Protein AF-K0KMF5-F1 (afdb_monomer_lite)

Structure (mmCIF, N/CA/C/O backbone):
data_AF-K0KMF5-F1
#
_entry.id   AF-K0KMF5-F1
#
loop_
_atom_site.group_PDB
_atom_site.id
_atom_site.type_symbol
_atom_site.label_atom_id
_atom_site.label_alt_id
_atom_site.label_comp_id
_atom_site.label_asym_id
_atom_site.label_entity_id
_atom_site.label_seq_id
_atom_site.pdbx_PDB_ins_code
_atom_site.Cartn_x
_atom_site.Cartn_y
_atom_site.Cartn_z
_atom_site.occupancy
_atom_site.B_iso_or_equiv
_atom_site.auth_seq_id
_atom_site.auth_comp_id
_atom_site.auth_asym_id
_atom_site.auth_atom_id
_atom_site.pdbx_PDB_model_num
ATOM 1 N N . MET A 1 1 ? 30.989 -12.555 -22.319 1.00 33.19 1 MET A N 1
ATOM 2 C CA . MET A 1 1 ? 30.533 -12.301 -20.938 1.00 33.19 1 MET A CA 1
ATOM 3 C C . MET A 1 1 ? 29.805 -10.975 -20.975 1.00 33.19 1 MET A C 1
ATOM 5 O O . MET A 1 1 ? 30.444 -9.958 -21.1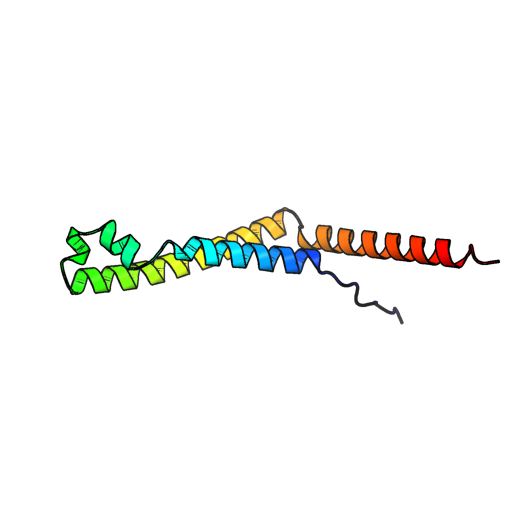92 1.00 33.19 1 MET A O 1
ATOM 9 N N . SER A 1 2 ? 28.477 -11.016 -20.978 1.00 35.12 2 SER A N 1
ATOM 10 C CA . SER A 1 2 ? 27.619 -9.840 -21.119 1.00 35.12 2 SER A CA 1
ATOM 11 C C . SER A 1 2 ? 27.692 -9.001 -19.844 1.00 35.12 2 SER A C 1
ATOM 13 O O . SER A 1 2 ? 27.290 -9.477 -18.784 1.00 35.12 2 SER A O 1
ATOM 15 N N . ASN A 1 3 ? 28.219 -7.778 -19.955 1.00 40.59 3 ASN A N 1
ATOM 16 C CA . ASN A 1 3 ? 28.021 -6.730 -18.957 1.00 40.59 3 ASN A CA 1
ATOM 17 C C . ASN A 1 3 ? 26.523 -6.420 -18.929 1.00 40.59 3 ASN A C 1
ATOM 19 O O . ASN A 1 3 ? 26.023 -5.668 -19.761 1.00 40.59 3 ASN A O 1
ATOM 23 N N . THR A 1 4 ? 25.798 -7.043 -18.008 1.00 45.16 4 THR A N 1
ATOM 24 C CA . THR A 1 4 ? 24.474 -6.572 -17.618 1.00 45.16 4 THR A CA 1
ATOM 25 C C . THR A 1 4 ? 24.721 -5.3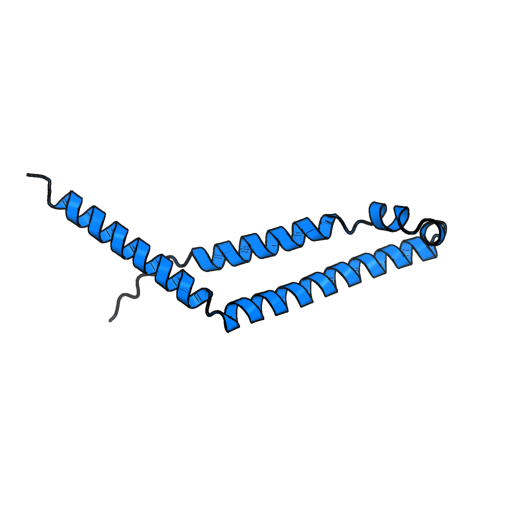47 -16.749 1.00 45.16 4 THR A C 1
ATOM 27 O O . THR A 1 4 ? 24.905 -5.465 -15.540 1.00 45.16 4 THR A O 1
ATOM 30 N N . GLU A 1 5 ? 24.860 -4.181 -17.381 1.00 48.97 5 GLU A N 1
ATOM 31 C CA . GLU A 1 5 ? 24.799 -2.919 -16.652 1.00 48.97 5 GLU A CA 1
ATOM 32 C C . GLU A 1 5 ? 23.512 -2.926 -15.832 1.00 48.97 5 GLU A C 1
ATOM 34 O O . GLU A 1 5 ? 22.440 -3.277 -16.330 1.00 48.97 5 GLU A O 1
ATOM 39 N N . ASN A 1 6 ? 23.654 -2.620 -14.547 1.00 53.94 6 ASN A N 1
ATOM 40 C CA . ASN A 1 6 ? 22.554 -2.458 -13.619 1.00 53.94 6 ASN A CA 1
ATOM 41 C C . ASN A 1 6 ? 21.740 -1.247 -14.093 1.00 53.94 6 ASN A C 1
ATOM 43 O O . ASN A 1 6 ? 22.025 -0.120 -13.697 1.00 53.94 6 ASN A O 1
ATOM 47 N N . LYS A 1 7 ? 20.818 -1.458 -15.039 1.00 61.47 7 LYS A N 1
ATOM 48 C CA . LYS A 1 7 ? 19.904 -0.418 -15.501 1.00 61.47 7 LYS A CA 1
ATOM 49 C C . LYS A 1 7 ? 19.065 -0.020 -14.294 1.00 61.47 7 LYS A C 1
ATOM 51 O O . LYS A 1 7 ? 18.401 -0.867 -13.700 1.00 61.47 7 LYS A O 1
ATOM 56 N N . ASP A 1 8 ? 19.166 1.242 -13.892 1.00 76.88 8 ASP A N 1
ATOM 57 C CA . ASP A 1 8 ? 18.480 1.773 -12.714 1.00 76.88 8 ASP A CA 1
ATOM 58 C C . ASP A 1 8 ? 16.960 1.802 -12.964 1.00 76.88 8 ASP A C 1
ATOM 60 O O . ASP A 1 8 ? 16.382 2.813 -13.367 1.00 76.88 8 ASP A O 1
ATOM 64 N N . HIS A 1 9 ? 16.305 0.664 -12.726 1.00 91.69 9 HIS A N 1
ATOM 65 C CA . HIS A 1 9 ? 14.853 0.486 -12.786 1.00 91.69 9 HIS A CA 1
ATOM 66 C C . HIS A 1 9 ? 14.191 1.103 -11.553 1.00 91.69 9 HIS A C 1
ATOM 68 O O . HIS A 1 9 ? 13.889 0.440 -10.561 1.00 91.69 9 HIS A O 1
ATOM 74 N N . ILE A 1 10 ? 14.005 2.419 -11.591 1.00 95.81 10 ILE A N 1
ATOM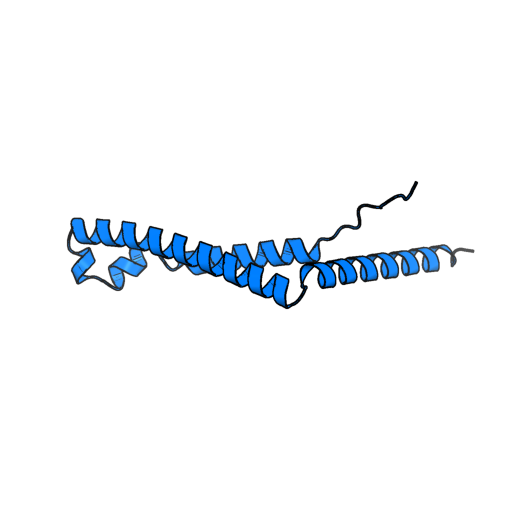 75 C CA . ILE A 1 10 ? 13.534 3.209 -10.449 1.00 95.81 10 ILE A CA 1
ATOM 76 C C . ILE A 1 10 ? 12.031 3.482 -10.476 1.00 95.81 10 ILE A C 1
ATOM 78 O O . ILE A 1 10 ? 11.442 3.783 -9.432 1.00 95.81 10 ILE A O 1
ATOM 82 N N . ARG A 1 11 ? 11.385 3.450 -11.648 1.00 96.19 11 ARG A N 1
ATOM 83 C CA . ARG A 1 11 ? 10.006 3.945 -11.788 1.00 96.19 11 ARG A CA 1
ATOM 84 C C . ARG A 1 11 ? 8.992 3.022 -11.131 1.00 96.19 11 ARG A C 1
ATOM 86 O O . ARG A 1 11 ? 8.138 3.513 -10.390 1.00 96.19 11 ARG A O 1
ATOM 93 N N . HIS A 1 12 ? 9.114 1.712 -11.338 1.00 96.44 12 HIS A N 1
ATOM 94 C CA . HIS A 1 12 ? 8.257 0.730 -10.671 1.00 96.44 12 HIS A CA 1
ATOM 95 C C . HIS A 1 12 ? 8.404 0.809 -9.144 1.00 96.44 12 HIS A C 1
ATOM 97 O O . HIS A 1 12 ? 7.412 0.939 -8.425 1.00 96.44 12 HIS A O 1
ATOM 103 N N . GLN A 1 13 ? 9.642 0.865 -8.645 1.00 95.62 13 GLN A N 1
ATOM 104 C CA . GLN A 1 13 ? 9.915 0.989 -7.213 1.00 95.62 13 GLN A CA 1
ATOM 105 C C . GLN A 1 13 ? 9.270 2.246 -6.606 1.00 95.62 13 GLN A C 1
ATOM 107 O O . GLN A 1 13 ? 8.646 2.181 -5.545 1.00 95.62 13 GLN A O 1
ATOM 112 N N . ARG A 1 14 ? 9.387 3.399 -7.278 1.00 97.62 14 ARG A N 1
ATOM 113 C CA . ARG A 1 14 ? 8.776 4.656 -6.817 1.00 97.62 14 ARG A CA 1
ATOM 114 C C . ARG A 1 14 ? 7.253 4.608 -6.836 1.00 97.62 14 ARG A C 1
ATOM 116 O O . ARG A 1 14 ? 6.633 5.158 -5.927 1.00 97.62 14 ARG A O 1
ATOM 123 N N . LEU A 1 15 ? 6.650 3.950 -7.827 1.00 97.69 15 LEU A N 1
ATOM 124 C CA . LEU A 1 15 ? 5.204 3.733 -7.860 1.00 97.69 15 LEU A CA 1
ATOM 125 C C . LEU A 1 15 ? 4.748 2.959 -6.617 1.00 97.69 15 LEU A C 1
ATOM 127 O O . LEU A 1 15 ? 3.870 3.433 -5.898 1.00 97.69 15 LEU A O 1
ATOM 131 N N . VAL A 1 16 ? 5.394 1.827 -6.319 1.00 96.94 16 VAL A N 1
ATOM 132 C CA . VAL A 1 16 ? 5.088 1.007 -5.135 1.00 96.94 16 VAL A CA 1
ATOM 133 C C . VAL A 1 16 ? 5.235 1.820 -3.845 1.00 96.94 16 VAL A C 1
ATOM 135 O O . VAL A 1 16 ? 4.356 1.785 -2.985 1.00 96.94 16 VAL A O 1
ATOM 138 N N . GLN A 1 17 ? 6.307 2.608 -3.718 1.00 97.38 17 GLN A N 1
ATOM 139 C CA . GLN A 1 17 ? 6.524 3.478 -2.556 1.00 97.38 17 GLN A CA 1
ATOM 140 C C . GLN A 1 17 ? 5.403 4.508 -2.379 1.00 97.38 17 GLN A C 1
ATOM 142 O O . GLN A 1 17 ? 4.878 4.658 -1.275 1.00 97.38 17 GLN A O 1
ATOM 147 N N . VAL A 1 18 ? 5.020 5.209 -3.449 1.00 98.06 18 VAL A N 1
ATOM 148 C CA . VAL A 1 18 ? 3.970 6.237 -3.397 1.00 98.06 18 VAL A CA 1
ATOM 149 C C . VAL A 1 18 ? 2.613 5.624 -3.071 1.00 98.06 18 VAL A C 1
ATOM 151 O O . VAL A 1 18 ? 1.887 6.179 -2.247 1.00 98.06 18 VAL A O 1
ATOM 154 N N . VAL A 1 19 ? 2.277 4.479 -3.665 1.00 97.56 19 VAL A N 1
ATOM 155 C CA . VAL A 1 19 ? 1.003 3.791 -3.415 1.00 97.56 19 VAL A CA 1
ATOM 156 C C . VAL A 1 19 ? 0.913 3.311 -1.966 1.00 97.56 19 VAL A C 1
ATOM 158 O O . VAL A 1 19 ? -0.076 3.602 -1.292 1.00 97.56 19 VAL A O 1
ATOM 161 N N . ASN A 1 20 ? 1.964 2.667 -1.449 1.00 96.44 20 ASN A N 1
ATOM 162 C CA . ASN A 1 20 ? 2.014 2.248 -0.046 1.00 96.44 20 ASN A CA 1
ATOM 163 C C . ASN A 1 20 ? 1.903 3.449 0.896 1.00 96.44 20 ASN A C 1
ATOM 165 O O . ASN A 1 20 ? 1.132 3.422 1.854 1.00 96.44 20 ASN A O 1
ATOM 169 N N . LYS A 1 21 ? 2.604 4.545 0.587 1.00 97.81 21 LYS A N 1
ATOM 170 C CA . LYS A 1 21 ? 2.532 5.757 1.397 1.00 97.81 21 LYS A CA 1
ATOM 171 C C . LYS A 1 21 ? 1.133 6.369 1.386 1.00 97.81 21 LYS A C 1
ATOM 173 O O . LYS A 1 21 ? 0.620 6.734 2.438 1.00 97.81 21 LYS A O 1
ATOM 178 N N . ALA A 1 22 ? 0.491 6.458 0.226 1.00 97.94 22 ALA A N 1
ATOM 179 C CA . ALA A 1 22 ? -0.870 6.974 0.113 1.00 97.94 22 ALA A CA 1
ATOM 180 C C . ALA A 1 22 ? -1.878 6.117 0.900 1.00 97.94 22 ALA A C 1
ATOM 182 O O . ALA A 1 22 ? -2.769 6.662 1.556 1.00 97.94 22 ALA A O 1
ATOM 183 N N . LEU A 1 23 ? -1.710 4.791 0.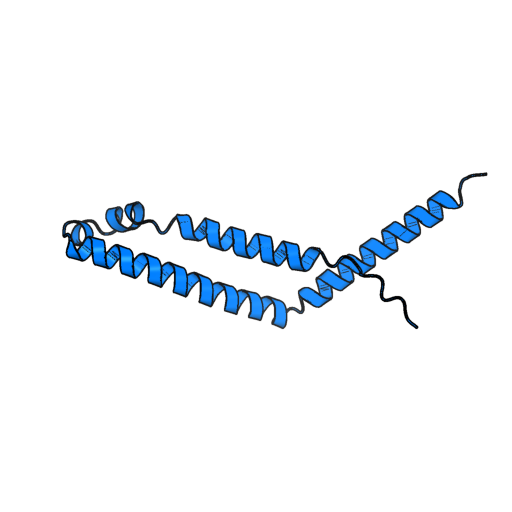884 1.00 97.44 23 LEU A N 1
ATOM 184 C CA . LEU A 1 23 ? -2.523 3.860 1.663 1.00 97.44 23 LEU A CA 1
ATOM 185 C C . LEU A 1 23 ? -2.357 4.094 3.172 1.00 97.44 23 LEU A C 1
ATOM 187 O O . LEU A 1 23 ? -3.348 4.269 3.881 1.00 97.44 23 LEU A O 1
ATOM 191 N N . GLU A 1 24 ? -1.116 4.170 3.653 1.00 96.31 24 GLU A N 1
ATOM 192 C CA . GLU A 1 24 ? -0.806 4.472 5.056 1.00 96.31 24 GLU A CA 1
ATOM 193 C C . GLU A 1 24 ? -1.403 5.804 5.513 1.00 96.31 24 GLU A C 1
ATOM 195 O O . GLU A 1 24 ? -2.023 5.879 6.575 1.00 96.31 24 GLU A O 1
ATOM 200 N N . GLU A 1 25 ? -1.237 6.860 4.713 1.00 97.75 25 GLU A N 1
ATOM 201 C CA . GLU A 1 25 ? -1.777 8.183 5.024 1.00 97.75 25 GLU A CA 1
ATOM 202 C C . GLU A 1 25 ? -3.311 8.171 5.066 1.00 97.75 25 GLU A C 1
ATOM 204 O O . GLU A 1 25 ? -3.904 8.753 5.975 1.00 97.75 25 GLU A O 1
ATOM 209 N N . SER A 1 26 ? -3.962 7.442 4.157 1.00 96.62 26 SER A N 1
ATOM 210 C CA . SER A 1 26 ? -5.426 7.315 4.128 1.00 96.62 26 SER A CA 1
ATOM 211 C C . SER A 1 26 ? -5.969 6.636 5.391 1.00 96.62 26 SER A C 1
ATOM 213 O O . SER A 1 26 ? -6.974 7.074 5.961 1.00 96.62 26 SER A O 1
ATOM 215 N N . MET A 1 27 ? -5.268 5.617 5.897 1.00 96.62 27 MET A N 1
ATOM 216 C CA . MET A 1 27 ? -5.654 4.894 7.115 1.00 96.62 27 MET A CA 1
ATOM 217 C C . MET A 1 27 ? -5.508 5.718 8.402 1.00 96.62 27 MET A C 1
ATOM 219 O O . MET A 1 27 ? -6.061 5.328 9.433 1.00 96.62 27 MET A O 1
ATOM 223 N N . LYS A 1 28 ? -4.801 6.858 8.395 1.00 95.50 28 LYS A N 1
ATOM 224 C CA . LYS A 1 28 ? -4.674 7.717 9.591 1.00 95.50 28 LYS A CA 1
ATOM 225 C C . LYS A 1 28 ? -6.010 8.280 10.065 1.00 95.50 28 LYS A C 1
ATOM 227 O O . LYS A 1 28 ? -6.177 8.531 11.255 1.00 95.50 28 LYS A O 1
ATOM 232 N N . THR A 1 29 ? -6.964 8.433 9.149 1.00 94.50 29 THR A N 1
ATOM 233 C CA . THR A 1 29 ? -8.337 8.855 9.462 1.00 94.50 29 THR A CA 1
ATOM 234 C C . THR A 1 29 ? -9.067 7.854 10.363 1.00 94.50 29 THR A C 1
ATOM 236 O O . THR A 1 29 ? -9.966 8.236 11.111 1.00 94.50 29 THR A O 1
ATOM 239 N N . ILE A 1 30 ? -8.647 6.588 10.355 1.00 95.12 30 ILE A N 1
ATOM 240 C CA . ILE A 1 30 ? -9.160 5.529 11.219 1.00 95.12 30 IL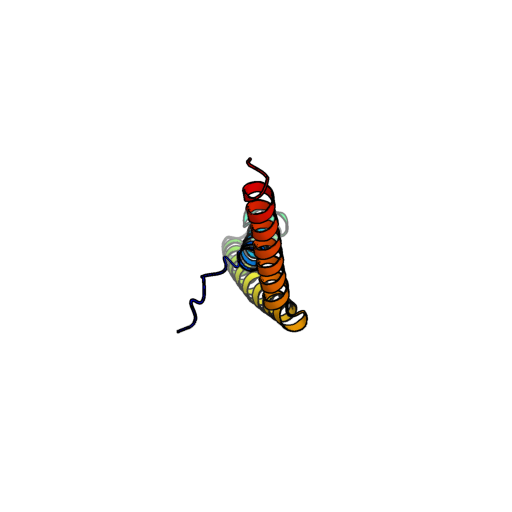E A CA 1
ATOM 241 C C . ILE A 1 30 ? -8.428 5.633 12.571 1.00 95.12 30 ILE A C 1
ATOM 243 O O . ILE A 1 30 ? -7.447 4.934 12.841 1.00 95.12 30 ILE A O 1
ATOM 247 N N . SER A 1 31 ? -8.860 6.571 13.413 1.00 95.75 31 SER A N 1
ATOM 248 C CA . SER A 1 31 ? -8.303 6.825 14.749 1.00 95.75 31 SER A CA 1
ATOM 249 C C . SER A 1 31 ? -9.315 6.488 15.845 1.00 95.75 31 SER A C 1
ATOM 251 O O . SER A 1 31 ? -10.520 6.455 15.596 1.00 95.75 31 SER A O 1
ATOM 253 N N . ASP A 1 32 ? -8.838 6.256 17.073 1.00 94.00 32 ASP A N 1
ATOM 254 C CA . ASP A 1 32 ? -9.737 6.023 18.212 1.00 94.00 32 ASP A CA 1
ATOM 255 C C . ASP A 1 32 ? -10.664 7.221 18.441 1.00 94.00 32 ASP A C 1
ATOM 257 O O . ASP A 1 32 ? -11.841 7.032 18.715 1.00 94.00 32 ASP A O 1
ATOM 261 N N . GLU A 1 33 ? -10.161 8.446 18.281 1.00 95.06 33 GLU A N 1
ATOM 262 C CA . GLU A 1 33 ? -10.946 9.677 18.420 1.00 95.06 33 GLU A CA 1
ATOM 263 C C . GLU A 1 33 ? -12.089 9.744 17.398 1.00 95.06 33 GLU A C 1
ATOM 265 O O . GLU A 1 33 ? -13.246 9.933 17.778 1.00 95.06 33 GLU A O 1
ATOM 270 N N . ASN A 1 34 ? -11.787 9.511 16.116 1.00 95.69 34 ASN A N 1
ATOM 271 C CA . ASN A 1 34 ? -12.787 9.539 15.048 1.00 95.69 34 ASN A CA 1
ATOM 272 C C . ASN A 1 34 ? -13.812 8.409 15.198 1.00 95.69 34 ASN A C 1
ATOM 274 O O . ASN A 1 34 ? -15.001 8.603 14.965 1.00 95.69 34 ASN A O 1
ATOM 278 N N . LEU A 1 35 ? -13.380 7.218 15.614 1.00 95.88 35 LEU A N 1
ATOM 279 C CA . LEU A 1 35 ? -14.302 6.109 15.843 1.00 95.88 35 LEU A CA 1
ATOM 280 C C . LEU A 1 35 ? -15.169 6.345 17.086 1.00 95.88 35 LEU A C 1
ATOM 282 O O . LEU A 1 35 ? -16.370 6.094 17.052 1.00 95.88 35 LEU A O 1
ATOM 286 N N . GLN A 1 36 ? -14.610 6.866 18.177 1.00 95.88 36 GLN A N 1
ATOM 287 C CA . GLN A 1 36 ? -15.382 7.146 19.388 1.00 95.88 36 GLN A CA 1
ATOM 288 C C . GLN A 1 36 ? -16.399 8.276 19.187 1.00 95.88 36 GLN A C 1
ATOM 290 O O . GLN A 1 36 ? -17.474 8.199 19.785 1.00 95.88 36 GLN A O 1
ATOM 295 N N . SER A 1 37 ? -16.093 9.276 18.350 1.00 96.31 37 SER A N 1
ATOM 296 C CA . SER A 1 37 ? -17.024 10.359 18.008 1.00 96.31 37 SER A CA 1
ATOM 297 C C . SER A 1 37 ? -18.167 9.887 17.104 1.00 96.31 37 SER A C 1
ATOM 299 O O . SER A 1 37 ? -19.307 10.302 17.303 1.00 96.31 37 SER A O 1
ATOM 301 N N . CYS A 1 38 ? -17.898 8.958 16.180 1.00 96.38 38 CYS A N 1
ATOM 302 C CA . CYS A 1 38 ? -18.918 8.319 15.344 1.00 96.38 38 CYS A CA 1
ATOM 303 C C . CYS A 1 38 ? -19.787 7.302 16.108 1.00 96.38 38 CYS A C 1
ATOM 305 O O . CYS A 1 38 ? -20.945 7.095 15.748 1.00 96.38 38 CYS A O 1
ATOM 307 N N . TYR A 1 39 ? -19.258 6.681 17.171 1.00 96.00 39 TYR A N 1
ATOM 308 C CA . TYR A 1 39 ? -19.949 5.657 17.970 1.00 96.00 39 TYR A CA 1
ATOM 309 C C . TYR A 1 39 ? -20.032 6.018 19.472 1.00 96.00 39 TYR A C 1
ATOM 311 O O . TYR A 1 39 ? -19.542 5.261 20.320 1.00 96.00 39 TYR A O 1
ATOM 319 N N . PRO A 1 40 ? -20.689 7.137 19.846 1.00 96.19 40 PRO A N 1
ATOM 320 C CA . PRO A 1 40 ? -20.665 7.682 21.210 1.00 96.19 40 PRO A CA 1
ATOM 321 C C . PRO A 1 40 ? -21.331 6.778 22.257 1.00 96.19 40 PRO A C 1
ATOM 323 O O . PRO A 1 40 ? -20.897 6.712 23.406 1.00 96.19 40 PRO A O 1
ATOM 326 N N . LEU A 1 41 ? -22.379 6.042 21.872 1.00 96.56 41 LEU A N 1
ATOM 327 C CA . LEU A 1 41 ? -23.061 5.106 22.772 1.00 96.56 41 LEU A CA 1
ATOM 328 C C . LEU A 1 41 ? -22.144 3.944 23.163 1.00 96.56 41 LEU A C 1
ATOM 330 O O . LEU A 1 41 ? -22.070 3.582 24.335 1.00 96.56 41 LEU A O 1
ATOM 334 N N . LEU A 1 42 ? -21.405 3.395 22.197 1.00 94.62 42 LEU A N 1
ATOM 335 C CA . LEU A 1 42 ? -20.469 2.301 22.437 1.00 94.62 42 LEU A CA 1
ATOM 336 C C . LEU A 1 42 ? -19.264 2.788 23.251 1.00 94.62 42 LEU A C 1
ATOM 338 O O . LEU A 1 42 ? -18.896 2.168 24.251 1.00 94.62 42 LEU A O 1
ATOM 342 N N . SER A 1 43 ? -18.695 3.935 22.874 1.00 95.81 43 SER A N 1
ATOM 343 C CA . SER A 1 43 ? -17.527 4.517 23.540 1.00 95.81 43 SER A CA 1
ATOM 344 C C . SER A 1 43 ? -17.818 5.056 24.946 1.00 95.81 43 SER A C 1
ATOM 346 O O . SER A 1 43 ? -16.883 5.315 25.700 1.00 95.81 43 SER A O 1
ATOM 348 N N . SER A 1 44 ? -19.085 5.174 25.352 1.00 96.38 44 SER A N 1
ATOM 349 C CA . SER A 1 44 ? -19.457 5.553 26.724 1.00 96.38 44 SER A CA 1
ATOM 350 C C . SER A 1 44 ? -19.002 4.538 27.783 1.00 96.38 44 SER A C 1
ATOM 352 O O . SER A 1 44 ? -18.796 4.894 28.943 1.00 96.38 44 SER A O 1
ATOM 354 N N . THR A 1 45 ? -18.793 3.278 27.387 1.00 97.44 45 THR A N 1
ATOM 355 C CA . THR A 1 45 ? -18.384 2.195 28.287 1.00 97.44 45 THR A CA 1
ATOM 356 C C . THR A 1 45 ? -16.908 1.850 28.110 1.00 97.44 45 THR A C 1
ATOM 358 O O . THR A 1 45 ? -16.357 1.939 27.012 1.00 97.44 45 THR A O 1
ATOM 361 N N . LYS A 1 46 ? -16.254 1.394 29.186 1.00 95.81 46 LYS A N 1
ATOM 362 C CA . LYS A 1 46 ? -14.856 0.936 29.125 1.00 95.81 46 LYS A CA 1
ATOM 363 C C . LYS A 1 46 ? -14.678 -0.203 28.110 1.00 95.81 46 LYS A C 1
ATOM 365 O O . LYS A 1 46 ? -13.814 -0.120 27.244 1.00 95.81 46 LYS A O 1
ATOM 370 N N . GLN A 1 47 ? -15.546 -1.211 28.177 1.00 96.62 47 GLN A N 1
ATOM 371 C CA . GLN A 1 47 ? -15.511 -2.369 27.281 1.00 96.62 47 GLN A CA 1
ATOM 372 C C . GLN A 1 47 ? -15.762 -1.981 25.815 1.00 96.62 47 GLN A C 1
ATOM 374 O O . GLN A 1 47 ? -15.139 -2.529 24.907 1.00 96.62 47 GLN A O 1
ATOM 379 N N . GLY A 1 48 ? -16.636 -1.005 25.560 1.00 96.81 48 GLY A N 1
ATOM 380 C CA . GLY A 1 48 ? -16.872 -0.506 24.209 1.00 96.81 48 GLY A CA 1
ATOM 381 C C . GLY A 1 48 ? -15.671 0.244 23.628 1.00 96.81 48 GLY A C 1
ATOM 382 O O . GLY A 1 48 ? -15.354 0.046 22.458 1.00 96.81 48 GLY A O 1
ATOM 383 N N . LYS A 1 49 ? -14.932 1.023 24.433 1.00 96.31 49 LYS A N 1
ATOM 384 C CA . LYS A 1 49 ? -13.660 1.633 23.992 1.00 96.31 49 LYS A CA 1
ATOM 385 C C . LYS A 1 49 ? -12.597 0.585 23.657 1.00 96.31 49 LYS A C 1
ATOM 387 O O . LYS A 1 49 ? -11.917 0.717 22.643 1.00 96.31 49 LYS A O 1
ATOM 392 N N . GLU A 1 50 ? -12.475 -0.461 24.475 1.00 96.56 50 GLU A N 1
ATOM 393 C CA . GLU A 1 50 ? -11.575 -1.593 24.201 1.00 96.56 50 GLU A CA 1
ATOM 394 C C . GLU A 1 50 ? -11.960 -2.299 22.892 1.00 96.56 50 GLU A C 1
ATOM 396 O O . GLU A 1 50 ? -11.103 -2.551 22.047 1.00 96.56 50 GLU A O 1
ATOM 401 N N . THR A 1 51 ? -13.260 -2.519 22.677 1.00 96.38 51 THR A N 1
ATOM 402 C CA . THR A 1 51 ? -13.795 -3.102 21.436 1.00 96.38 51 THR A CA 1
ATOM 403 C C . THR A 1 51 ? -13.464 -2.238 20.218 1.00 96.38 51 THR A C 1
ATOM 405 O O . THR A 1 51 ? -13.004 -2.764 19.208 1.00 96.38 51 THR A O 1
ATOM 408 N N . ILE A 1 52 ? -13.640 -0.914 20.311 1.00 96.50 52 ILE A N 1
ATOM 409 C CA . ILE A 1 52 ? -13.290 0.026 19.233 1.00 96.50 52 ILE A CA 1
ATOM 410 C C . ILE A 1 52 ? -11.803 -0.074 18.880 1.00 96.50 52 ILE A C 1
ATOM 412 O O . ILE A 1 52 ? -11.472 -0.125 17.699 1.00 96.50 52 ILE A O 1
ATOM 416 N N . SER A 1 53 ? -10.920 -0.151 19.879 1.00 96.00 53 SER A N 1
ATOM 417 C CA . SER A 1 53 ? -9.476 -0.269 19.646 1.00 96.00 53 SER A CA 1
ATOM 418 C C . SER A 1 53 ? -9.124 -1.559 18.897 1.00 96.00 53 SER A C 1
ATOM 420 O O . SER A 1 53 ? -8.401 -1.522 17.904 1.00 96.00 53 SER A O 1
ATOM 422 N N . VAL A 1 54 ? -9.707 -2.694 19.301 1.00 96.81 54 VAL A N 1
ATOM 423 C CA . VAL A 1 54 ? -9.504 -3.983 18.617 1.00 96.81 54 VAL A CA 1
ATOM 424 C C . VAL A 1 54 ? -10.016 -3.937 17.176 1.00 96.81 54 VAL A C 1
ATOM 426 O O . VAL A 1 54 ? -9.304 -4.336 16.256 1.00 96.81 54 VAL A O 1
ATOM 429 N N . VAL A 1 55 ? -11.227 -3.415 16.962 1.00 96.25 55 VAL A N 1
ATOM 430 C CA . VAL A 1 55 ? -11.825 -3.296 15.622 1.00 96.25 55 VAL A CA 1
ATOM 431 C C . VAL A 1 55 ? -10.997 -2.376 14.730 1.00 96.25 55 VAL A C 1
ATOM 433 O O . VAL A 1 55 ? -10.805 -2.684 13.559 1.00 96.25 55 VAL A O 1
ATOM 436 N N . LYS A 1 56 ? -10.482 -1.267 15.267 1.00 96.50 56 LYS A N 1
ATOM 437 C CA . LYS A 1 56 ? -9.618 -0.333 14.539 1.00 96.50 56 LYS A CA 1
ATOM 438 C C . LYS A 1 56 ? -8.368 -1.030 14.001 1.00 96.50 56 LYS A C 1
ATOM 440 O O . LYS A 1 56 ? -8.059 -0.863 12.823 1.00 96.50 56 LYS A O 1
ATOM 445 N N . GLU A 1 57 ? -7.669 -1.800 14.835 1.00 97.31 57 GLU A N 1
ATOM 446 C CA . GLU A 1 57 ? -6.466 -2.527 14.408 1.00 97.31 57 GLU A CA 1
ATOM 447 C C . GLU A 1 57 ? -6.800 -3.589 13.352 1.00 97.31 57 GLU A C 1
ATOM 449 O O . GLU A 1 57 ? -6.188 -3.602 12.286 1.00 97.31 57 GLU A O 1
ATOM 454 N N . GLN A 1 58 ? -7.842 -4.397 13.579 1.00 97.31 58 GLN A N 1
ATOM 455 C CA . GLN A 1 58 ? -8.286 -5.408 12.609 1.00 97.31 58 GLN A CA 1
ATOM 456 C C . GLN A 1 58 ? -8.712 -4.792 11.273 1.00 97.31 58 GLN A C 1
ATOM 458 O O . GLN A 1 58 ? -8.412 -5.331 10.208 1.00 97.31 58 GLN A O 1
ATOM 463 N N . LEU A 1 59 ? -9.409 -3.656 11.319 1.00 96.75 59 LEU A N 1
ATOM 464 C CA . LEU A 1 59 ? -9.835 -2.930 10.131 1.00 96.75 59 LEU A CA 1
ATOM 465 C C . LEU A 1 59 ? -8.625 -2.436 9.341 1.00 96.75 59 LEU A C 1
ATOM 467 O O . LEU A 1 59 ? -8.589 -2.629 8.130 1.00 96.75 59 LEU A O 1
ATOM 471 N N . LYS A 1 60 ? -7.637 -1.827 10.008 1.00 97.44 60 LYS A N 1
ATOM 472 C CA . LYS A 1 60 ? -6.410 -1.352 9.353 1.00 97.44 60 LYS A CA 1
ATOM 473 C C . LYS A 1 60 ? -5.612 -2.493 8.744 1.00 97.44 60 LYS A C 1
ATOM 475 O O . LYS A 1 60 ? -5.210 -2.391 7.591 1.00 97.44 60 LYS A O 1
ATOM 480 N N . GLU A 1 61 ? -5.414 -3.575 9.490 1.00 97.19 61 GLU A N 1
ATOM 481 C CA . GLU A 1 61 ? -4.685 -4.746 9.010 1.00 97.19 61 GLU A CA 1
ATOM 482 C C . GLU A 1 61 ? -5.375 -5.364 7.790 1.00 97.19 61 GLU A C 1
ATOM 484 O O . GLU A 1 61 ? -4.759 -5.511 6.736 1.00 97.19 61 GLU A O 1
ATOM 489 N N . SER A 1 62 ? -6.676 -5.648 7.897 1.00 97.44 62 SER A N 1
ATOM 490 C CA . SER A 1 62 ? -7.463 -6.223 6.804 1.00 97.44 62 SER A CA 1
ATOM 491 C C . SER A 1 62 ? -7.485 -5.312 5.577 1.00 97.44 62 SER A C 1
ATOM 493 O O . SER A 1 62 ? -7.264 -5.768 4.455 1.00 97.44 62 SER A O 1
ATOM 495 N N . TRP A 1 63 ? -7.697 -4.008 5.774 1.00 97.44 63 TRP A N 1
ATOM 496 C CA . TRP A 1 63 ? -7.666 -3.027 4.693 1.00 97.44 63 TRP A CA 1
ATOM 497 C C . TRP A 1 63 ? -6.311 -3.026 3.987 1.00 97.44 63 TRP A C 1
ATOM 499 O O . TRP A 1 63 ? -6.263 -3.065 2.757 1.00 97.44 63 TRP A O 1
ATOM 509 N N . PHE A 1 64 ? -5.217 -2.988 4.750 1.00 96.81 64 PHE A N 1
ATOM 510 C CA . PHE A 1 64 ? -3.865 -2.943 4.208 1.00 96.81 64 PHE A CA 1
ATOM 511 C C . PHE A 1 64 ? -3.546 -4.196 3.390 1.00 96.81 64 PHE A C 1
ATOM 513 O O . PHE A 1 64 ? -3.178 -4.081 2.224 1.00 96.81 64 PHE A O 1
ATOM 520 N N . GLN A 1 65 ? -3.773 -5.381 3.962 1.00 97.31 65 GLN A N 1
ATOM 521 C CA . GLN A 1 65 ? -3.496 -6.660 3.305 1.00 97.31 65 GLN A CA 1
ATOM 522 C C . GLN A 1 65 ? -4.320 -6.844 2.027 1.00 97.31 65 GLN A C 1
ATOM 524 O O . GLN A 1 65 ? -3.782 -7.218 0.984 1.00 97.31 65 GLN A O 1
ATOM 529 N N . ASN A 1 66 ? -5.619 -6.533 2.078 1.00 97.94 66 ASN A N 1
ATOM 530 C CA . ASN A 1 66 ? -6.474 -6.633 0.899 1.00 97.94 66 ASN A CA 1
ATOM 531 C C . ASN A 1 66 ? -6.055 -5.623 -0.175 1.00 97.94 66 ASN A C 1
ATOM 533 O O . ASN A 1 66 ? -5.941 -5.993 -1.338 1.00 97.94 66 ASN A O 1
ATOM 537 N N . SER A 1 67 ? -5.760 -4.376 0.203 1.00 98.06 67 SER A N 1
ATOM 538 C CA . SER A 1 67 ? -5.329 -3.352 -0.756 1.00 98.06 67 SER A CA 1
ATOM 539 C C . SER A 1 67 ? -4.018 -3.730 -1.442 1.00 98.06 67 SER A C 1
ATOM 541 O O . SER A 1 67 ? -3.926 -3.615 -2.658 1.00 98.06 67 SER A O 1
ATOM 543 N N . GLN A 1 68 ? -3.025 -4.225 -0.694 1.00 97.38 68 GLN A N 1
ATOM 544 C CA . GLN A 1 68 ? -1.757 -4.677 -1.275 1.00 97.38 68 GLN A CA 1
ATOM 545 C C . GLN A 1 68 ? -1.966 -5.805 -2.283 1.00 97.38 68 GLN A C 1
ATOM 547 O O . GLN A 1 68 ? -1.473 -5.725 -3.404 1.00 97.38 68 GLN A O 1
ATOM 552 N N . LYS A 1 69 ? -2.768 -6.810 -1.919 1.00 98.06 69 LYS A N 1
ATOM 553 C CA . 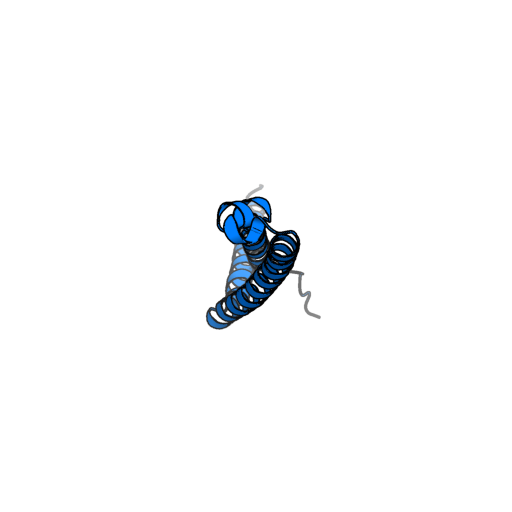LYS A 1 69 ? -3.087 -7.926 -2.810 1.00 98.06 69 LYS A CA 1
ATOM 554 C C . LYS A 1 69 ? -3.751 -7.463 -4.109 1.00 98.06 69 LYS A C 1
ATOM 556 O O . LYS A 1 69 ? -3.404 -7.959 -5.180 1.00 98.06 69 LYS A O 1
ATOM 561 N N . GLU A 1 70 ? -4.695 -6.529 -4.023 1.00 98.31 70 GLU A N 1
ATOM 562 C CA . GLU A 1 70 ? -5.363 -5.982 -5.206 1.00 98.31 70 GLU A CA 1
ATOM 563 C C . GLU A 1 70 ? -4.414 -5.116 -6.048 1.00 98.31 70 GLU A C 1
ATOM 565 O O . GLU A 1 70 ? -4.423 -5.214 -7.273 1.00 98.31 70 GLU A O 1
ATOM 570 N N . PHE A 1 71 ? -3.541 -4.315 -5.429 1.00 98.00 71 PHE A N 1
ATOM 571 C CA . PHE A 1 71 ? -2.524 -3.554 -6.163 1.00 98.00 71 PHE A CA 1
ATOM 572 C C . PHE A 1 71 ? -1.570 -4.473 -6.928 1.00 98.00 71 PHE A C 1
ATOM 574 O O . PHE A 1 71 ? -1.349 -4.253 -8.119 1.00 98.00 71 PHE A O 1
ATOM 581 N N . ASP A 1 72 ? -1.084 -5.540 -6.295 1.00 97.12 72 ASP A N 1
ATOM 582 C CA . ASP A 1 72 ? -0.216 -6.528 -6.940 1.00 97.12 72 ASP A CA 1
ATOM 583 C C . ASP A 1 72 ? -0.924 -7.243 -8.100 1.00 97.12 72 ASP A C 1
ATOM 585 O O . ASP A 1 72 ? -0.331 -7.462 -9.162 1.00 97.12 72 ASP A O 1
ATOM 589 N N . ALA A 1 73 ? -2.211 -7.570 -7.934 1.00 98.19 73 ALA A N 1
ATOM 590 C CA . ALA A 1 73 ? -3.024 -8.134 -9.006 1.00 98.19 73 ALA A CA 1
ATOM 591 C C . ALA A 1 73 ? -3.114 -7.171 -10.200 1.00 98.19 73 ALA A C 1
ATOM 593 O O . ALA A 1 73 ? -2.849 -7.576 -11.332 1.00 98.19 73 ALA A O 1
ATOM 594 N N . ILE A 1 74 ? -3.381 -5.885 -9.951 1.00 98.19 74 ILE A N 1
ATOM 595 C CA . ILE A 1 74 ? -3.430 -4.849 -10.991 1.00 98.19 74 ILE A CA 1
ATOM 596 C C . ILE A 1 74 ? -2.075 -4.709 -11.697 1.00 98.19 74 ILE A C 1
ATOM 598 O O . ILE A 1 74 ? -2.032 -4.643 -12.929 1.00 98.19 74 ILE A O 1
ATOM 602 N N . TYR A 1 75 ? -0.965 -4.674 -10.953 1.00 97.81 75 TYR A N 1
ATOM 603 C CA . TYR A 1 75 ? 0.375 -4.571 -11.538 1.00 97.81 75 TYR A CA 1
ATOM 604 C C . TYR A 1 75 ? 0.670 -5.740 -12.472 1.00 97.81 75 TYR A C 1
ATOM 606 O O . TYR A 1 75 ? 1.174 -5.526 -13.577 1.00 97.81 75 TYR A O 1
ATOM 614 N N . LYS A 1 76 ? 0.283 -6.953 -12.065 1.00 97.69 76 LYS A N 1
ATOM 615 C CA . LYS A 1 76 ? 0.445 -8.168 -12.860 1.00 97.69 76 LYS A CA 1
ATOM 616 C C . LYS A 1 76 ? -0.455 -8.189 -14.095 1.00 97.69 76 LYS A C 1
ATOM 618 O O . LYS A 1 76 ? 0.020 -8.492 -15.183 1.00 97.69 76 LYS A O 1
ATOM 623 N N . GLU A 1 77 ? -1.737 -7.858 -13.957 1.00 98.38 77 GLU A N 1
ATOM 624 C CA . GLU A 1 77 ? -2.694 -7.832 -15.075 1.00 98.38 77 GLU A CA 1
ATOM 625 C C . GLU A 1 77 ? -2.292 -6.849 -16.176 1.00 98.38 77 GLU A C 1
ATOM 627 O O . GLU A 1 77 ? -2.574 -7.056 -17.358 1.00 98.38 77 GLU A O 1
ATOM 632 N N . ARG A 1 78 ? -1.665 -5.741 -15.782 1.00 97.44 78 ARG A N 1
ATOM 633 C CA . ARG A 1 78 ? -1.289 -4.652 -16.684 1.00 97.44 78 ARG A CA 1
ATOM 634 C C . ARG A 1 78 ? 0.165 -4.711 -17.133 1.00 97.44 78 ARG A C 1
ATOM 636 O O . ARG A 1 78 ? 0.529 -3.908 -17.999 1.00 97.44 78 ARG A O 1
ATOM 643 N N . ASP A 1 79 ? 0.940 -5.643 -16.588 1.00 97.12 79 ASP A N 1
ATOM 644 C CA . ASP A 1 79 ? 2.376 -5.795 -16.817 1.00 97.12 79 ASP A CA 1
ATOM 645 C C . ASP A 1 79 ? 3.138 -4.478 -16.566 1.00 97.12 79 ASP A C 1
ATOM 647 O O . ASP A 1 79 ? 3.898 -3.982 -17.397 1.00 97.12 79 ASP A O 1
ATOM 651 N N . ILE A 1 80 ? 2.820 -3.825 -15.440 1.00 97.25 80 ILE A N 1
ATOM 652 C CA . ILE A 1 80 ? 3.305 -2.469 -15.128 1.00 97.25 80 ILE A CA 1
ATOM 653 C C . ILE A 1 80 ? 4.809 -2.452 -14.900 1.00 97.25 80 ILE A C 1
ATOM 655 O O . ILE A 1 80 ? 5.475 -1.525 -15.351 1.00 97.25 80 ILE A O 1
ATOM 659 N N . GLU A 1 81 ? 5.338 -3.456 -14.207 1.00 96.44 81 GLU A N 1
ATOM 660 C CA . GLU A 1 81 ? 6.764 -3.535 -13.908 1.00 96.44 81 GLU A CA 1
ATOM 661 C C . GLU A 1 81 ? 7.593 -3.594 -15.193 1.00 96.44 81 GLU A C 1
ATOM 663 O O . GLU A 1 81 ? 8.453 -2.740 -15.392 1.00 96.44 81 GLU A O 1
ATOM 668 N N . ALA A 1 82 ? 7.268 -4.513 -16.109 1.00 96.44 82 ALA A N 1
ATOM 669 C CA . ALA A 1 82 ? 7.965 -4.623 -17.388 1.00 96.44 82 ALA A CA 1
ATOM 670 C C . ALA A 1 82 ? 7.903 -3.309 -18.176 1.00 96.44 82 ALA A C 1
ATOM 672 O O . ALA A 1 82 ? 8.933 -2.788 -18.593 1.00 96.44 82 ALA A O 1
ATOM 673 N N . LYS A 1 83 ? 6.717 -2.703 -18.289 1.00 98.12 83 LYS A N 1
ATOM 674 C CA . LYS A 1 83 ? 6.532 -1.442 -19.025 1.00 98.12 83 LYS A CA 1
ATOM 675 C C . LYS A 1 83 ? 7.294 -0.266 -18.426 1.00 98.12 83 LYS A C 1
ATOM 677 O O . LYS A 1 83 ? 7.781 0.589 -19.162 1.00 98.12 83 LYS A O 1
ATOM 682 N N . LEU A 1 84 ? 7.364 -0.172 -17.100 1.00 97.75 84 LEU A N 1
ATOM 683 C CA . LEU A 1 84 ? 8.109 0.897 -16.437 1.00 97.75 84 LEU A CA 1
ATOM 684 C C . LEU A 1 84 ? 9.619 0.679 -16.540 1.00 97.75 84 LEU A C 1
ATOM 686 O O . LEU A 1 84 ? 10.341 1.657 -16.713 1.00 97.75 84 LEU A O 1
ATOM 690 N N . ASN A 1 85 ? 10.075 -0.572 -16.511 1.00 96.81 85 ASN A N 1
ATOM 691 C CA . ASN A 1 85 ? 11.476 -0.918 -16.731 1.00 96.81 85 ASN A CA 1
ATOM 692 C C . ASN A 1 85 ? 11.892 -0.637 -18.184 1.00 96.81 85 ASN A C 1
ATOM 694 O O . ASN A 1 85 ? 12.925 -0.023 -18.421 1.00 96.81 85 ASN A O 1
ATOM 698 N N . GLU A 1 86 ? 11.054 -0.988 -19.163 1.00 96.50 86 GLU A N 1
ATOM 699 C CA . GLU A 1 86 ? 11.257 -0.615 -20.570 1.00 96.50 86 GLU A CA 1
ATOM 700 C C . GLU A 1 86 ? 11.310 0.909 -20.752 1.00 96.50 86 GLU A C 1
ATOM 702 O O . GLU A 1 86 ? 12.132 1.425 -21.507 1.00 96.50 86 GLU A O 1
ATOM 707 N N . LEU A 1 87 ? 10.466 1.656 -20.036 1.00 96.69 87 LEU A N 1
ATOM 708 C CA . LEU A 1 87 ? 10.504 3.116 -20.054 1.00 96.69 87 LEU A CA 1
ATOM 709 C C . LEU A 1 87 ? 11.795 3.675 -19.436 1.00 96.69 87 LEU A C 1
ATOM 711 O O . LEU A 1 87 ? 12.346 4.641 -19.964 1.00 96.69 87 LEU A O 1
ATOM 715 N N . ASP A 1 88 ? 12.265 3.104 -18.324 1.00 96.31 88 ASP A N 1
ATOM 716 C CA . ASP A 1 88 ? 13.557 3.453 -17.721 1.00 96.31 88 ASP A CA 1
ATOM 717 C C . ASP A 1 88 ? 14.692 3.238 -18.737 1.00 96.31 88 ASP A C 1
ATOM 719 O O . ASP A 1 88 ? 15.486 4.152 -18.978 1.00 96.31 88 ASP A O 1
ATOM 723 N N . ASP A 1 89 ? 14.695 2.088 -19.413 1.00 94.88 89 ASP A N 1
ATOM 724 C CA . ASP A 1 89 ? 15.672 1.728 -20.441 1.00 94.88 89 ASP A CA 1
ATOM 725 C C . ASP A 1 89 ? 15.681 2.716 -21.617 1.00 94.88 89 ASP A C 1
ATOM 727 O O . ASP A 1 89 ? 16.745 3.208 -21.998 1.00 94.88 89 ASP A O 1
ATOM 731 N N . LEU A 1 90 ? 14.505 3.046 -22.166 1.00 95.56 90 LEU A N 1
ATOM 732 C CA . LEU A 1 90 ? 14.369 3.990 -23.282 1.00 95.56 90 LEU A CA 1
ATOM 733 C C . LEU A 1 90 ? 14.882 5.389 -22.922 1.00 95.56 90 LEU A C 1
ATOM 735 O O . LEU A 1 90 ? 15.434 6.097 -23.765 1.00 95.56 90 LEU A O 1
ATOM 739 N N . ILE A 1 91 ? 14.695 5.807 -21.671 1.00 94.19 91 ILE A N 1
ATOM 740 C CA . ILE A 1 91 ? 15.156 7.113 -21.199 1.00 94.19 91 ILE A CA 1
ATOM 741 C C . ILE A 1 91 ? 16.674 7.128 -21.039 1.00 94.19 91 ILE A C 1
ATOM 743 O O . ILE A 1 91 ? 17.296 8.112 -21.438 1.00 94.19 91 ILE A O 1
ATOM 747 N N . ILE A 1 92 ? 17.264 6.061 -20.496 1.00 92.88 92 ILE A N 1
ATOM 748 C CA . ILE A 1 92 ? 18.723 5.920 -20.393 1.00 92.88 92 ILE A CA 1
ATOM 749 C C . ILE A 1 92 ? 19.343 5.966 -21.794 1.00 92.88 92 ILE A C 1
ATOM 751 O O . ILE A 1 92 ? 20.230 6.781 -22.046 1.00 92.88 92 ILE A O 1
ATOM 755 N N . GLU A 1 93 ? 18.811 5.180 -22.734 1.00 92.50 93 GLU A N 1
ATOM 756 C CA . GLU A 1 93 ? 19.294 5.153 -24.118 1.00 92.50 93 GLU A CA 1
ATOM 757 C C . GLU A 1 93 ? 19.221 6.540 -24.776 1.00 92.50 93 GLU A C 1
ATOM 759 O O . GLU A 1 93 ? 20.201 7.014 -25.355 1.00 92.50 93 GLU A O 1
ATOM 764 N N . ALA A 1 94 ? 18.088 7.237 -24.643 1.00 92.88 94 ALA A N 1
ATOM 765 C CA . ALA A 1 94 ? 17.925 8.580 -25.194 1.00 92.88 94 ALA A CA 1
ATOM 766 C C . ALA A 1 94 ? 18.911 9.594 -24.580 1.00 92.88 94 ALA A C 1
ATOM 768 O O . ALA A 1 94 ? 19.471 10.426 -25.300 1.00 92.88 94 ALA A O 1
ATOM 769 N N . GLN A 1 95 ? 19.154 9.519 -23.268 1.00 91.75 95 GLN A N 1
ATOM 770 C CA . GLN A 1 95 ? 20.117 10.379 -22.575 1.00 91.75 95 GLN A CA 1
ATOM 771 C C . GLN A 1 95 ? 21.555 10.113 -23.026 1.00 91.75 95 GLN A C 1
ATOM 773 O O . GLN A 1 95 ? 22.333 11.054 -23.196 1.00 91.75 95 GLN A O 1
ATOM 778 N N . ASP A 1 96 ? 21.919 8.854 -23.250 1.00 90.75 96 ASP A N 1
ATOM 779 C CA . ASP A 1 96 ? 23.260 8.494 -23.701 1.00 90.75 96 ASP A CA 1
ATOM 780 C C . ASP A 1 96 ? 23.494 8.893 -25.162 1.00 90.75 96 ASP A C 1
ATOM 782 O O . ASP A 1 96 ? 24.558 9.421 -25.496 1.00 90.75 96 ASP A O 1
ATOM 786 N N . LEU A 1 97 ? 22.487 8.747 -26.030 1.00 90.38 97 LEU A N 1
ATOM 787 C CA . LEU A 1 97 ? 22.529 9.272 -27.399 1.00 90.38 97 LEU A CA 1
ATOM 788 C C . LEU A 1 97 ? 22.715 10.793 -27.424 1.00 90.38 97 LEU A C 1
ATOM 790 O O . LEU A 1 97 ? 23.502 11.298 -28.231 1.00 90.38 97 LEU A O 1
ATOM 794 N N . GLN A 1 98 ? 22.035 11.520 -26.535 1.00 90.44 98 GLN A N 1
ATOM 795 C CA . GLN A 1 98 ? 22.189 12.966 -26.411 1.00 90.44 98 GLN A CA 1
ATOM 796 C C . GLN A 1 98 ? 23.623 13.339 -26.005 1.00 90.44 98 GLN A C 1
ATOM 798 O O . GLN A 1 98 ? 24.282 14.091 -26.725 1.00 90.44 98 GLN A O 1
ATOM 803 N N . LYS A 1 99 ? 24.150 12.751 -24.922 1.00 89.06 99 LYS A N 1
ATOM 804 C CA . LYS A 1 99 ? 25.528 13.001 -24.455 1.00 89.06 99 LYS A CA 1
ATOM 805 C C . LYS A 1 99 ? 26.569 12.693 -25.532 1.00 89.06 99 LYS A C 1
ATOM 807 O O . LYS A 1 99 ? 27.499 13.467 -25.744 1.00 89.06 99 LYS A O 1
ATOM 812 N N . ASN A 1 100 ? 26.408 11.575 -26.241 1.00 83.81 100 ASN A N 1
ATOM 813 C CA . ASN A 1 100 ? 27.334 11.154 -27.293 1.00 83.81 100 ASN A CA 1
ATOM 814 C C . ASN A 1 100 ? 27.266 12.049 -28.542 1.00 83.81 100 ASN A C 1
ATOM 816 O O . ASN A 1 100 ? 28.262 12.188 -29.255 1.00 83.81 100 ASN A O 1
ATOM 820 N N . SER A 1 101 ? 26.109 12.656 -28.814 1.00 77.88 101 SER A N 1
ATOM 821 C CA . SER A 1 101 ? 25.933 13.625 -29.902 1.00 77.88 101 SER A CA 1
ATOM 822 C C . SER A 1 101 ? 26.550 14.983 -29.552 1.00 77.88 101 SER A C 1
ATOM 824 O O . SER A 1 101 ? 27.216 15.583 -30.393 1.00 77.88 101 SER A O 1
ATOM 826 N N . GLU A 1 102 ? 26.402 15.430 -28.304 1.00 70.69 102 GLU A N 1
ATOM 827 C CA . GLU A 1 102 ? 27.025 16.653 -27.777 1.00 70.69 102 GLU A CA 1
ATOM 828 C C . GLU A 1 102 ? 28.560 16.523 -27.699 1.00 70.69 102 GLU A C 1
ATOM 830 O O . GLU A 1 102 ? 29.283 17.446 -28.072 1.00 70.69 102 GLU A O 1
ATOM 835 N N . ALA A 1 103 ? 29.084 15.347 -27.333 1.00 62.09 103 ALA A N 1
ATOM 836 C CA . ALA A 1 103 ? 30.525 15.074 -27.287 1.00 62.09 103 ALA A CA 1
ATOM 837 C C . ALA A 1 103 ? 31.213 15.078 -28.669 1.00 62.09 103 ALA A C 1
ATOM 839 O O . ALA A 1 103 ? 32.417 15.308 -28.757 1.00 62.09 103 ALA A O 1
ATOM 840 N N . LYS A 1 104 ? 30.467 14.841 -29.757 1.00 59.03 104 LYS A N 1
ATOM 841 C CA . LYS A 1 104 ? 30.981 14.876 -31.141 1.00 59.03 104 LYS A CA 1
ATOM 842 C C . LYS A 1 104 ? 30.961 16.272 -31.781 1.00 59.03 104 LYS A C 1
ATOM 844 O O . LYS A 1 104 ? 31.453 16.412 -32.896 1.00 59.03 104 LYS A O 1
ATOM 849 N N . GLN A 1 105 ? 30.407 17.290 -31.114 1.00 55.75 105 GLN A N 1
ATOM 850 C CA . GLN A 1 105 ? 30.332 18.672 -31.621 1.00 55.75 105 GLN A CA 1
ATOM 851 C C . GLN A 1 105 ? 31.442 19.605 -31.100 1.00 55.75 105 GLN A C 1
ATOM 853 O O . GLN A 1 105 ? 31.388 20.809 -31.345 1.00 55.75 105 GLN A O 1
ATOM 858 N N . ILE A 1 106 ? 32.463 19.080 -30.419 1.00 46.25 106 ILE A N 1
ATOM 859 C CA . ILE A 1 106 ? 33.627 19.867 -29.987 1.00 46.25 106 ILE A CA 1
ATOM 860 C C . ILE A 1 106 ? 34.706 19.784 -31.091 1.00 46.25 106 ILE A C 1
ATOM 862 O O . ILE A 1 106 ? 35.142 18.667 -31.378 1.00 46.25 106 ILE A O 1
ATOM 866 N N . PRO A 1 107 ? 35.095 20.901 -31.747 1.00 51.97 107 PRO A N 1
ATOM 867 C CA . PRO A 1 107 ? 36.198 20.926 -32.714 1.00 51.97 107 PRO A CA 1
ATOM 868 C C . PRO A 1 107 ? 37.567 20.682 -32.068 1.00 51.97 107 PRO A C 1
ATOM 870 O O . PRO A 1 107 ? 37.742 21.033 -30.878 1.00 51.97 107 PRO A O 1
#

Foldseek 3Di:
DDPPPPLPLCPVVVVVVVQLVVLVVVLVCLDLVNQCVVVVVLVVDPVSSVVSVVVSVVVSVVSNVVSVVVVVVVCVVVVVSVVSSVVSVVVVVVVVVVVVVVVVPDD

Organism: Wickerhamomyces ciferrii (strain ATCC 14091 / BCRC 22168 / CBS 111 / JCM 3599 / NBRC 0793 / NRRL Y-1031 F-60-10) (NCBI:txid1206466)

InterPro domains:
  IPR007128 Nuclear MIS12/MIND complex subunit PMF1/Nnf1 [PF03980] (51-104)
  IPR007128 Nuclear MIS12/MIND complex subunit PMF1/Nnf1 [PTHR15459] (10-98)

Radius of gyration: 24.01 Å; chains: 1; bounding box: 59×33×62 Å

Secondary structure (DSSP, 8-state):
----------HHHHHHHHHHHHHHHHHTT--HHHHHHH-HHHHTSHHHHHHHHHHHHHHHHHHHHHHHHHHHHHHHHHTHHHHHHHHHHHHHHHHHHHHHHHHTT--

Sequence (107 aa):
MSNTENKDHIRHQRLVQVVNKALEESMKTISDENLQSCYPLLSSTKQGKETISVVKEQLKESWFQNSQKEFDAIYKERDIEAKLNELDDLIIEAQDLQKNSEAKQIP

pLDDT: mean 90.25, std 15.38, range [33.19, 98.38]